Protein AF-A0A7M2SJ59-F1 (afdb_monomer_lite)

Radius of gyration: 20.13 Å; chains: 1; bounding box: 50×37×55 Å

Organism: NCBI:txid1413221

Structure (mmCIF, N/CA/C/O backbone):
data_AF-A0A7M2SJ59-F1
#
_entry.id   AF-A0A7M2SJ59-F1
#
loop_
_atom_site.group_PDB
_atom_site.id
_atom_site.type_symbol
_atom_site.label_atom_id
_atom_site.label_alt_id
_atom_site.label_comp_id
_atom_site.label_asym_id
_atom_site.label_entity_id
_atom_site.label_seq_id
_atom_site.pdbx_PDB_ins_code
_atom_site.Cartn_x
_atom_site.Cartn_y
_atom_site.Cartn_z
_atom_site.occupancy
_atom_site.B_iso_or_equiv
_atom_site.auth_seq_id
_atom_site.auth_comp_id
_atom_site.auth_asym_id
_atom_site.auth_atom_id
_atom_site.pdbx_PDB_model_num
ATOM 1 N N . MET A 1 1 ? 36.465 29.269 -31.391 1.00 43.12 1 MET A N 1
ATOM 2 C CA . MET A 1 1 ? 36.547 28.460 -30.160 1.00 43.12 1 MET A CA 1
ATOM 3 C C . MET A 1 1 ? 35.274 27.658 -30.125 1.00 43.12 1 MET A C 1
ATOM 5 O O . MET A 1 1 ? 34.213 28.256 -30.196 1.00 43.12 1 MET A O 1
ATOM 9 N N . THR A 1 2 ? 35.428 26.348 -30.242 1.00 39.25 2 THR A N 1
ATOM 10 C CA . THR A 1 2 ? 34.362 25.376 -30.472 1.00 39.25 2 THR A CA 1
ATOM 11 C C . THR A 1 2 ? 33.393 25.303 -29.302 1.00 39.25 2 THR A C 1
ATOM 13 O O . THR A 1 2 ? 33.806 25.323 -28.144 1.00 39.25 2 THR A O 1
ATOM 16 N N . ASP A 1 3 ? 32.126 25.233 -29.684 1.00 55.06 3 ASP A N 1
ATOM 17 C CA . ASP A 1 3 ? 30.921 24.909 -28.940 1.00 55.06 3 ASP A CA 1
ATOM 18 C C . ASP A 1 3 ? 31.049 23.749 -27.944 1.00 55.06 3 ASP A C 1
ATOM 20 O O . ASP A 1 3 ? 31.771 22.781 -28.176 1.00 55.06 3 ASP A O 1
ATOM 24 N N . GLY A 1 4 ? 30.212 23.837 -26.907 1.00 58.47 4 GLY A N 1
ATOM 25 C CA . GLY A 1 4 ? 29.474 22.689 -26.386 1.00 58.47 4 GLY A CA 1
ATOM 26 C C . GLY A 1 4 ? 30.261 21.698 -25.540 1.00 58.47 4 GLY A C 1
ATOM 27 O O . GLY A 1 4 ? 30.625 20.630 -26.017 1.00 58.47 4 GLY A O 1
ATOM 28 N N . GLU A 1 5 ? 30.383 21.970 -24.240 1.00 53.75 5 GLU A N 1
ATOM 29 C CA . GLU A 1 5 ? 30.467 20.878 -23.266 1.00 53.75 5 GLU A CA 1
ATOM 30 C C . GLU A 1 5 ? 29.041 20.541 -22.819 1.00 53.75 5 GLU A C 1
ATOM 32 O O . GLU A 1 5 ? 28.469 21.118 -21.893 1.00 53.75 5 GLU A O 1
ATOM 37 N N . GLU A 1 6 ? 28.430 19.657 -23.608 1.00 52.78 6 GLU A N 1
ATOM 38 C CA . GLU A 1 6 ? 27.150 19.027 -23.333 1.00 52.78 6 GLU A CA 1
ATOM 39 C C . GLU A 1 6 ? 27.217 18.217 -22.034 1.00 52.78 6 GLU A C 1
ATOM 41 O O . GLU A 1 6 ? 28.066 17.348 -21.828 1.00 52.78 6 GLU A O 1
ATOM 46 N N . ASN A 1 7 ? 26.250 18.522 -21.174 1.00 56.59 7 ASN A N 1
ATOM 47 C CA . ASN A 1 7 ? 25.870 17.824 -19.961 1.00 56.59 7 ASN A CA 1
ATOM 48 C C . ASN A 1 7 ? 25.607 16.330 -20.234 1.00 56.59 7 ASN A C 1
ATOM 50 O O . ASN A 1 7 ? 24.492 15.914 -20.552 1.00 56.59 7 ASN A O 1
ATOM 54 N N . GLY A 1 8 ? 26.649 15.513 -20.104 1.00 50.56 8 GLY A N 1
ATOM 55 C CA . GLY A 1 8 ? 26.583 14.061 -20.209 1.00 50.56 8 GLY A CA 1
ATOM 56 C C . GLY A 1 8 ? 26.082 13.412 -18.924 1.00 50.56 8 GLY A C 1
ATOM 57 O O . GLY A 1 8 ? 26.818 12.640 -18.308 1.00 50.56 8 GLY A O 1
ATOM 58 N N . GLN A 1 9 ? 24.837 13.690 -18.530 1.00 49.59 9 GLN A N 1
ATOM 59 C CA . GLN A 1 9 ? 24.136 12.928 -17.495 1.00 49.59 9 GLN A CA 1
ATOM 60 C C . GLN A 1 9 ? 23.867 11.511 -18.016 1.00 49.59 9 GLN A C 1
ATOM 62 O O . GLN A 1 9 ? 22.827 11.197 -18.594 1.00 49.59 9 GLN A O 1
ATOM 67 N N . ARG A 1 10 ? 24.870 10.646 -17.862 1.00 54.12 10 ARG A N 1
ATOM 68 C CA . ARG A 1 10 ? 24.795 9.219 -18.165 1.00 54.12 10 ARG A CA 1
ATOM 69 C C . ARG A 1 10 ? 24.172 8.480 -16.988 1.00 54.12 10 ARG A C 1
ATOM 71 O O . ARG A 1 10 ? 24.866 7.802 -16.244 1.00 54.12 10 ARG A O 1
ATOM 78 N N . GLU A 1 11 ? 22.853 8.559 -16.876 1.00 49.94 11 GLU A N 1
ATOM 79 C CA . GLU A 1 11 ? 22.059 7.595 -16.106 1.00 49.94 11 GLU A CA 1
ATOM 80 C C . GLU A 1 11 ? 21.251 6.736 -17.083 1.00 49.94 11 GLU A C 1
ATOM 82 O O . GLU A 1 11 ? 20.027 6.785 -17.155 1.00 49.94 11 GLU A O 1
ATOM 87 N N . SER A 1 12 ? 21.957 5.978 -17.924 1.00 61.97 12 SER A N 1
ATOM 88 C CA . SER A 1 12 ? 21.333 5.047 -18.863 1.00 61.97 12 SER A CA 1
ATOM 89 C C . SER A 1 12 ? 21.647 3.622 -18.421 1.00 61.97 12 SER A C 1
ATOM 91 O O . SER A 1 12 ? 22.784 3.170 -18.539 1.00 61.97 12 SER A O 1
ATOM 93 N N . GLY A 1 13 ? 20.641 2.938 -17.865 1.00 46.19 13 GLY A N 1
ATOM 94 C CA . GLY A 1 13 ? 20.721 1.497 -17.616 1.00 46.19 13 GLY A CA 1
ATOM 95 C C . GLY A 1 13 ? 19.636 0.875 -16.726 1.00 46.19 13 GLY A C 1
ATOM 96 O O . GLY A 1 13 ? 19.279 -0.270 -16.971 1.00 46.19 13 GLY A O 1
ATOM 97 N N . GLY A 1 14 ? 19.078 1.594 -15.738 1.00 47.56 14 GLY A N 1
ATOM 98 C CA . GLY A 1 14 ? 18.112 1.020 -14.766 1.00 47.56 14 GLY A CA 1
ATOM 99 C C . GLY A 1 14 ? 16.740 1.710 -14.663 1.00 47.56 14 GLY A C 1
ATOM 100 O O . GLY A 1 14 ? 15.814 1.193 -14.043 1.00 47.56 14 GLY A O 1
ATOM 101 N N . SER A 1 15 ? 16.577 2.877 -15.289 1.00 53.41 15 SER A N 1
ATOM 102 C CA . SER A 1 15 ? 15.665 3.910 -14.774 1.00 53.41 15 SER A CA 1
ATOM 103 C C . SER A 1 15 ? 14.161 3.664 -14.998 1.00 53.41 15 SER A C 1
ATOM 105 O O . SER A 1 15 ? 13.356 3.935 -14.113 1.00 53.41 15 SER A O 1
ATOM 107 N N . ALA A 1 16 ? 13.725 3.112 -16.136 1.00 55.84 16 ALA A N 1
ATOM 108 C CA . ALA A 1 16 ? 12.285 3.058 -16.421 1.00 55.84 16 ALA A CA 1
ATOM 109 C C . ALA A 1 16 ? 11.534 2.011 -15.581 1.00 55.84 16 ALA A C 1
ATOM 111 O O . ALA A 1 16 ? 10.430 2.280 -15.110 1.00 55.84 16 ALA A O 1
ATOM 112 N N . ALA A 1 17 ? 12.115 0.821 -15.400 1.00 56.53 17 ALA A N 1
ATOM 113 C CA . ALA A 1 17 ? 11.503 -0.239 -14.604 1.00 56.53 17 ALA A CA 1
ATOM 114 C C . ALA A 1 17 ? 11.599 0.082 -13.109 1.00 56.53 17 ALA A C 1
ATOM 116 O O . ALA A 1 17 ? 10.589 0.027 -12.416 1.00 56.53 17 ALA A O 1
ATOM 117 N N . GLU A 1 18 ? 12.768 0.513 -12.630 1.00 65.06 18 GLU A N 1
ATOM 118 C CA . GLU A 1 18 ? 12.964 0.870 -11.223 1.00 65.06 18 GLU A CA 1
ATOM 119 C C . GLU A 1 18 ? 12.047 2.021 -10.793 1.00 65.06 18 GLU A C 1
ATOM 121 O O . GLU A 1 18 ? 11.379 1.920 -9.768 1.00 65.06 18 GLU A O 1
ATOM 126 N N . ASN A 1 19 ? 11.893 3.057 -11.624 1.00 70.38 19 ASN A N 1
ATOM 127 C CA . ASN A 1 19 ? 11.007 4.177 -11.312 1.00 70.38 19 ASN A CA 1
ATOM 128 C C . ASN A 1 19 ? 9.518 3.781 -11.355 1.00 70.38 19 ASN A C 1
ATOM 130 O O . ASN A 1 19 ? 8.719 4.268 -10.553 1.00 70.38 19 ASN A O 1
ATOM 134 N N . LYS A 1 20 ? 9.120 2.861 -12.249 1.00 72.44 20 LYS A N 1
ATOM 135 C CA . LYS A 1 20 ? 7.754 2.299 -12.283 1.00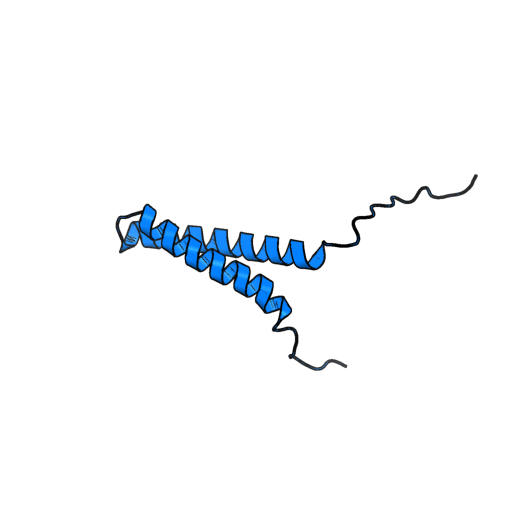 72.44 20 LYS A CA 1
ATOM 136 C C . LYS A 1 20 ? 7.469 1.435 -11.053 1.00 72.44 20 LYS A C 1
ATOM 138 O O . LYS A 1 20 ? 6.381 1.551 -10.491 1.00 72.44 20 LYS A O 1
ATOM 143 N N . LEU A 1 21 ? 8.434 0.621 -10.613 1.00 79.44 21 LEU A N 1
ATOM 144 C CA . LEU A 1 21 ? 8.345 -0.135 -9.362 1.00 79.44 21 LEU A CA 1
ATOM 145 C C . LEU A 1 21 ? 8.276 0.792 -8.153 1.00 79.44 21 LEU A C 1
ATOM 147 O O . LEU A 1 21 ? 7.367 0.644 -7.342 1.00 79.44 21 LEU A O 1
ATOM 151 N N . ALA A 1 22 ? 9.156 1.785 -8.073 1.00 82.44 22 ALA A N 1
ATOM 152 C CA . ALA A 1 22 ? 9.153 2.775 -7.003 1.00 82.44 22 ALA A CA 1
ATOM 153 C C . ALA A 1 22 ? 7.811 3.518 -6.928 1.00 82.44 22 ALA A C 1
ATOM 155 O O . ALA A 1 22 ? 7.233 3.646 -5.850 1.00 82.44 22 ALA A O 1
ATOM 156 N N . THR A 1 23 ? 7.266 3.931 -8.076 1.00 83.88 23 THR A N 1
ATOM 157 C CA . THR A 1 23 ? 5.971 4.622 -8.144 1.00 83.88 23 THR A CA 1
ATOM 158 C C . THR A 1 23 ? 4.821 3.698 -7.745 1.00 83.88 23 THR A C 1
ATOM 160 O O . THR A 1 23 ? 3.989 4.082 -6.929 1.00 83.88 23 THR A O 1
ATOM 163 N N . GLY A 1 24 ? 4.767 2.470 -8.272 1.00 86.75 24 GLY A N 1
ATOM 164 C CA . GLY A 1 24 ? 3.701 1.521 -7.940 1.00 86.75 24 GLY A CA 1
ATOM 165 C C . GLY A 1 24 ? 3.715 1.125 -6.466 1.00 86.75 24 GLY A C 1
ATOM 166 O O . GLY A 1 24 ? 2.674 1.154 -5.815 1.00 86.75 24 GLY A O 1
ATOM 167 N N . VAL A 1 25 ? 4.894 0.847 -5.907 1.00 86.69 25 VAL A N 1
ATOM 168 C CA . VAL A 1 25 ? 5.066 0.542 -4.480 1.00 86.69 25 VAL A CA 1
ATOM 169 C C . VAL A 1 25 ? 4.710 1.747 -3.611 1.00 86.69 25 VAL A C 1
ATOM 171 O O . VAL A 1 25 ? 3.993 1.576 -2.630 1.00 86.69 25 VAL A O 1
ATOM 174 N N . SER A 1 26 ? 5.136 2.960 -3.977 1.00 87.81 26 SER A N 1
ATOM 175 C CA . SER A 1 26 ? 4.800 4.187 -3.241 1.00 87.81 26 SER A CA 1
ATOM 176 C C . SER A 1 26 ? 3.291 4.445 -3.213 1.00 87.81 26 SER A C 1
ATOM 178 O O . SER A 1 26 ? 2.724 4.634 -2.137 1.00 87.81 26 SER A O 1
ATOM 180 N N . VAL A 1 27 ? 2.621 4.374 -4.368 1.00 87.94 27 VAL A N 1
ATOM 181 C CA . VAL A 1 27 ? 1.164 4.551 -4.468 1.00 87.94 27 VAL A CA 1
ATOM 182 C C . VAL A 1 27 ? 0.430 3.451 -3.702 1.00 87.94 27 VAL A C 1
ATOM 184 O O . VAL A 1 27 ? -0.494 3.740 -2.943 1.00 87.94 27 VAL A O 1
ATOM 187 N N . GLY A 1 28 ? 0.864 2.199 -3.858 1.00 90.19 28 GLY A N 1
ATOM 188 C CA . GLY A 1 28 ? 0.299 1.056 -3.151 1.00 90.19 28 GLY A CA 1
ATOM 189 C C . GLY A 1 28 ? 0.417 1.188 -1.634 1.00 90.19 28 GLY A C 1
ATOM 190 O O . GLY A 1 28 ? -0.572 1.010 -0.930 1.00 90.19 28 GLY A O 1
ATOM 191 N N . LEU A 1 29 ? 1.587 1.583 -1.125 1.00 89.62 29 LEU A N 1
ATOM 192 C CA . LEU A 1 29 ? 1.820 1.848 0.297 1.00 89.62 29 LEU A CA 1
ATOM 193 C C . LEU A 1 29 ? 0.952 2.989 0.826 1.00 89.62 29 LEU A C 1
ATOM 195 O O . LEU A 1 29 ? 0.319 2.825 1.863 1.00 89.62 29 LEU A O 1
ATOM 199 N N . SER A 1 30 ? 0.885 4.128 0.132 1.00 90.69 30 SER A N 1
ATOM 200 C CA . SER A 1 30 ? 0.055 5.262 0.564 1.00 90.69 30 SER A CA 1
ATOM 201 C C . SER A 1 30 ? -1.431 4.907 0.614 1.00 90.69 30 SER A C 1
ATOM 203 O O . SER A 1 30 ? -2.123 5.264 1.575 1.00 90.69 30 SER A O 1
ATOM 205 N N . LEU A 1 31 ? -1.920 4.182 -0.396 1.00 89.81 31 LEU A N 1
ATOM 206 C CA . LEU A 1 31 ? -3.308 3.736 -0.457 1.00 89.81 31 LEU A CA 1
ATOM 207 C C . LEU A 1 31 ? -3.596 2.684 0.621 1.00 89.81 31 LEU A C 1
ATOM 209 O O . LEU A 1 31 ? -4.559 2.813 1.373 1.00 89.81 31 LEU A O 1
ATOM 213 N N . GLY A 1 32 ? -2.723 1.686 0.742 1.00 91.00 32 GLY A N 1
ATOM 214 C CA . GLY A 1 32 ? -2.813 0.631 1.743 1.00 91.00 32 GLY A CA 1
ATOM 215 C C . GLY A 1 32 ? -2.761 1.158 3.172 1.00 91.00 32 GLY A C 1
ATOM 216 O O . GLY A 1 32 ? -3.577 0.758 3.995 1.00 91.00 32 GLY A O 1
ATOM 217 N N . ALA A 1 33 ? -1.869 2.106 3.465 1.00 90.06 33 ALA A N 1
ATOM 218 C CA . ALA A 1 33 ? -1.780 2.743 4.774 1.00 90.06 33 ALA A CA 1
ATOM 219 C C . ALA A 1 33 ? -3.048 3.543 5.100 1.00 90.06 33 ALA A C 1
ATOM 221 O O . ALA A 1 33 ? -3.580 3.393 6.196 1.00 90.06 33 ALA A O 1
ATOM 222 N N . SER A 1 34 ? -3.575 4.332 4.155 1.00 91.38 34 SER A N 1
ATOM 223 C CA . SER A 1 34 ? -4.819 5.091 4.368 1.00 91.38 34 SER A CA 1
ATOM 224 C C . SER A 1 34 ? -6.011 4.168 4.628 1.00 91.38 34 SER A C 1
ATOM 226 O O . SER A 1 34 ? -6.744 4.367 5.594 1.00 91.38 34 SER A O 1
ATOM 228 N N . ILE A 1 35 ? -6.183 3.127 3.807 1.00 89.62 35 ILE A N 1
ATOM 229 C CA . ILE A 1 35 ? -7.267 2.147 3.966 1.00 89.62 35 ILE A CA 1
ATOM 230 C C . ILE A 1 35 ? -7.093 1.364 5.273 1.00 89.62 35 ILE A C 1
ATOM 232 O O . ILE A 1 35 ? -8.052 1.196 6.020 1.00 89.62 35 ILE A O 1
ATOM 236 N N . GLY A 1 36 ? -5.874 0.920 5.578 1.00 90.56 36 GLY A N 1
ATOM 237 C CA . GLY A 1 36 ? -5.553 0.175 6.792 1.00 90.56 36 GLY A CA 1
ATOM 238 C C . GLY A 1 36 ? -5.769 0.976 8.071 1.00 90.56 36 GLY A C 1
ATOM 239 O O . GLY A 1 36 ? -6.287 0.438 9.044 1.00 90.56 36 GLY A O 1
ATOM 240 N N . LEU A 1 37 ? -5.438 2.269 8.064 1.00 89.25 37 LEU A N 1
ATOM 241 C CA . LEU A 1 37 ? -5.711 3.186 9.173 1.00 89.25 37 LEU A CA 1
ATOM 242 C C . LEU A 1 37 ? -7.212 3.351 9.409 1.00 89.25 37 LEU A C 1
ATOM 244 O O . LEU A 1 37 ? -7.662 3.247 10.549 1.00 89.25 37 LEU A O 1
ATOM 248 N N . VAL A 1 38 ? -7.985 3.575 8.341 1.00 88.25 38 VAL A N 1
ATOM 249 C CA . VAL A 1 38 ? -9.444 3.716 8.437 1.00 88.25 38 VAL A CA 1
ATOM 250 C C . VAL A 1 38 ? -10.057 2.415 8.948 1.00 88.25 38 VAL A C 1
ATOM 252 O O . VAL A 1 38 ? -10.708 2.434 9.983 1.00 88.25 38 VAL A O 1
ATOM 255 N N . LEU A 1 39 ? -9.781 1.277 8.304 1.00 84.88 39 LEU A N 1
ATOM 256 C CA . LEU A 1 39 ? -10.329 -0.024 8.706 1.00 84.88 39 LEU A CA 1
ATOM 257 C C . LEU A 1 39 ? -9.880 -0.451 10.111 1.00 84.88 39 LEU A C 1
ATOM 259 O O . LEU A 1 39 ? -10.678 -1.000 10.870 1.00 84.88 39 LEU A O 1
ATOM 263 N N . GLY A 1 40 ? -8.624 -0.182 10.471 1.00 88.25 40 GLY A N 1
ATOM 264 C CA . GLY A 1 40 ? -8.069 -0.471 11.792 1.00 88.25 40 GLY A CA 1
ATOM 265 C C . GLY A 1 40 ? -8.783 0.282 12.901 1.00 88.25 40 GLY A C 1
ATOM 266 O O . GLY A 1 40 ? -9.160 -0.329 13.894 1.00 88.25 40 GLY A O 1
ATOM 267 N N . MET A 1 41 ? -9.023 1.583 12.709 1.00 84.75 41 MET A N 1
ATOM 268 C CA . MET A 1 41 ? -9.710 2.406 13.707 1.00 84.75 41 MET A CA 1
ATOM 269 C C . MET A 1 41 ? -11.228 2.223 13.716 1.00 84.75 41 MET A C 1
ATOM 271 O O . MET A 1 41 ? -11.830 2.345 14.773 1.00 84.75 41 MET A O 1
ATOM 275 N N . THR A 1 42 ? -11.870 1.954 12.575 1.00 83.44 42 THR A N 1
ATOM 276 C CA . THR A 1 42 ? -13.341 1.886 12.517 1.00 83.44 42 THR A CA 1
ATOM 277 C C . THR A 1 42 ? -13.911 0.487 12.706 1.00 83.44 42 THR A C 1
ATOM 279 O O . THR A 1 42 ? -15.059 0.370 13.121 1.00 83.44 42 THR A O 1
ATOM 282 N N . VAL A 1 43 ? -13.174 -0.568 12.338 1.00 85.12 43 VAL A N 1
ATOM 283 C CA . VAL A 1 43 ? -13.701 -1.948 12.312 1.00 85.12 43 VAL A CA 1
ATOM 284 C C . VAL A 1 43 ? -13.046 -2.831 13.365 1.00 85.12 43 VAL A C 1
ATOM 286 O O . VAL A 1 43 ? -13.742 -3.579 14.044 1.00 85.12 43 VAL A O 1
ATOM 289 N N . LEU A 1 44 ? -11.717 -2.780 13.467 1.00 79.75 44 LEU A N 1
ATOM 290 C CA . LEU A 1 44 ? -10.947 -3.714 14.294 1.00 79.75 44 LEU A CA 1
ATOM 291 C C . LEU A 1 44 ? -10.644 -3.176 15.699 1.00 79.75 44 LEU A C 1
ATOM 293 O O . LEU A 1 44 ? -10.232 -3.964 16.540 1.00 79.75 44 LEU A O 1
ATOM 297 N N . ASP A 1 45 ? -10.832 -1.869 15.934 1.00 82.69 45 ASP A N 1
ATOM 298 C CA . ASP A 1 45 ? -10.381 -1.137 17.137 1.00 82.69 45 ASP A CA 1
ATOM 299 C C . ASP A 1 45 ? -8.871 -1.310 17.414 1.00 82.69 45 ASP A C 1
ATOM 301 O O . ASP A 1 45 ? -8.369 -1.068 18.505 1.00 82.69 45 ASP A O 1
ATOM 305 N N . ASP A 1 46 ? -8.123 -1.740 16.395 1.00 86.88 46 ASP A N 1
ATOM 306 C CA . ASP A 1 46 ? -6.743 -2.177 16.525 1.00 86.88 46 ASP A CA 1
ATOM 307 C C . ASP A 1 46 ? -5.941 -1.668 15.327 1.00 86.88 46 ASP A C 1
ATOM 309 O O . ASP A 1 46 ? -5.933 -2.225 14.219 1.00 86.88 46 ASP A O 1
ATOM 313 N N . LEU A 1 47 ? -5.262 -0.544 15.561 1.00 86.12 47 LEU A N 1
ATOM 314 C CA . LEU A 1 47 ? -4.431 0.138 14.571 1.00 86.12 47 LEU A CA 1
ATOM 315 C C . LEU A 1 47 ? -3.359 -0.785 13.992 1.00 86.12 47 LEU A C 1
ATOM 317 O O . LEU A 1 47 ? -3.060 -0.695 12.803 1.00 86.12 47 LEU A O 1
ATOM 321 N N . ALA A 1 48 ? -2.798 -1.678 14.811 1.00 88.44 48 ALA A N 1
ATOM 322 C CA . ALA A 1 48 ? -1.748 -2.597 14.390 1.00 88.44 48 ALA A CA 1
ATOM 323 C C . ALA A 1 48 ? -2.256 -3.593 13.337 1.00 88.44 48 ALA A C 1
ATOM 325 O O . ALA A 1 48 ? -1.596 -3.804 12.316 1.00 88.44 48 ALA A O 1
ATOM 326 N N . LEU A 1 49 ? -3.446 -4.163 13.548 1.00 86.62 49 LEU A N 1
ATOM 327 C CA . LEU A 1 49 ? -4.056 -5.106 12.609 1.00 86.62 49 LEU A CA 1
ATOM 328 C C . LEU A 1 49 ? -4.504 -4.406 11.324 1.00 86.62 49 LEU A C 1
ATOM 330 O O . LEU A 1 49 ? -4.251 -4.916 10.231 1.00 86.62 49 LEU A O 1
ATOM 334 N N . GLY A 1 50 ? -5.099 -3.217 11.441 1.00 90.69 50 GLY A N 1
ATOM 335 C CA . GLY A 1 50 ? -5.502 -2.414 10.287 1.00 90.69 50 GLY A CA 1
ATOM 336 C C . GLY A 1 50 ? -4.325 -1.995 9.410 1.00 90.69 50 GLY A C 1
ATOM 337 O O . GLY A 1 50 ? -4.355 -2.214 8.199 1.00 90.69 50 GLY A O 1
ATOM 338 N N . LEU A 1 51 ? -3.252 -1.461 10.005 1.00 89.25 51 LEU A N 1
ATOM 339 C CA . LEU A 1 51 ? -2.026 -1.116 9.277 1.00 89.25 51 LEU A CA 1
ATOM 340 C C . LEU A 1 51 ? -1.344 -2.345 8.680 1.00 89.25 51 LEU A C 1
ATOM 342 O O . LEU A 1 51 ? -0.871 -2.258 7.554 1.00 89.25 51 LEU A O 1
ATOM 346 N N . SER A 1 52 ? -1.304 -3.479 9.385 1.00 90.00 52 SER A N 1
ATOM 347 C CA . SER A 1 52 ? -0.713 -4.716 8.858 1.00 90.00 52 SER A CA 1
ATOM 348 C C . SER A 1 52 ? -1.447 -5.197 7.603 1.00 90.00 52 SER A C 1
ATOM 350 O O . SER A 1 52 ? -0.814 -5.402 6.567 1.00 90.00 52 SER A O 1
ATOM 352 N N . LEU A 1 53 ? -2.781 -5.287 7.656 1.00 88.44 53 LEU A N 1
ATOM 353 C CA . LEU A 1 53 ? -3.624 -5.658 6.513 1.00 88.44 53 LEU A CA 1
ATOM 354 C C . LEU A 1 53 ? -3.529 -4.641 5.374 1.00 88.44 53 LEU A C 1
ATOM 356 O O . LEU A 1 53 ? -3.343 -5.022 4.218 1.00 88.44 53 LEU A O 1
ATOM 360 N N . GLY A 1 54 ? -3.620 -3.353 5.701 1.00 90.88 54 GLY A N 1
ATOM 361 C CA . GLY A 1 54 ? -3.531 -2.266 4.735 1.00 90.88 54 GLY A CA 1
ATOM 362 C C . GLY A 1 54 ? -2.181 -2.220 4.028 1.00 90.88 54 GLY A C 1
A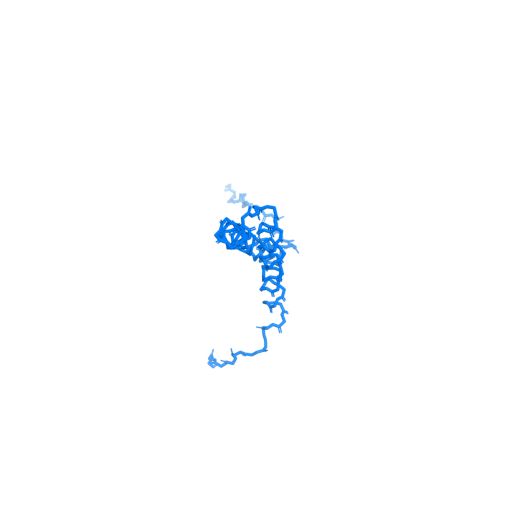TOM 363 O O . GLY A 1 54 ? -2.139 -2.136 2.805 1.00 90.88 54 GLY A O 1
ATOM 364 N N . MET A 1 55 ? -1.078 -2.358 4.768 1.00 90.06 55 MET A N 1
ATOM 365 C CA . MET A 1 55 ? 0.271 -2.464 4.207 1.00 90.06 55 MET A CA 1
ATOM 366 C C . MET A 1 55 ? 0.407 -3.703 3.327 1.00 90.06 55 MET A C 1
ATOM 368 O O . MET A 1 55 ? 0.914 -3.584 2.221 1.00 90.06 55 MET A O 1
ATOM 372 N N . CYS A 1 56 ? -0.064 -4.875 3.769 1.00 89.56 56 CYS A N 1
ATOM 373 C CA . CYS A 1 56 ? 0.030 -6.107 2.980 1.00 89.56 56 CYS A CA 1
ATOM 374 C C . CYS A 1 56 ? -0.714 -5.973 1.643 1.00 89.56 56 CYS A C 1
ATOM 376 O O . CYS A 1 56 ? -0.161 -6.283 0.587 1.00 89.56 56 CYS A O 1
ATOM 378 N N . LEU A 1 57 ? -1.940 -5.443 1.678 1.00 87.19 57 LEU A N 1
ATOM 379 C CA . LEU A 1 57 ? -2.758 -5.224 0.487 1.00 87.19 57 LEU A CA 1
ATOM 380 C C . LEU A 1 57 ? -2.173 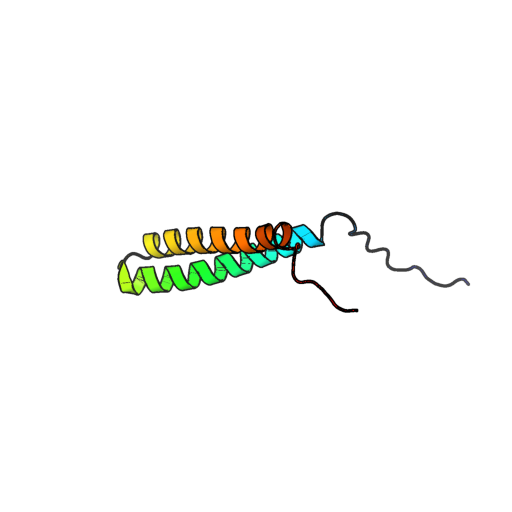-4.127 -0.410 1.00 87.19 57 LEU A C 1
ATOM 382 O O . LEU A 1 57 ? -2.064 -4.305 -1.619 1.00 87.19 57 LEU A O 1
ATOM 386 N N . GLY A 1 58 ? -1.745 -3.013 0.181 1.00 89.25 58 GLY A N 1
ATOM 387 C CA . GLY A 1 58 ? -1.116 -1.902 -0.522 1.00 89.25 58 GLY A CA 1
ATOM 388 C C . GLY A 1 58 ? 0.182 -2.300 -1.215 1.00 89.25 58 GLY A C 1
ATOM 389 O O . GLY A 1 58 ? 0.394 -1.949 -2.372 1.00 89.25 58 GLY A O 1
ATOM 390 N N . LEU A 1 59 ? 1.026 -3.093 -0.553 1.00 87.56 59 LEU A N 1
ATOM 391 C CA . LEU A 1 59 ? 2.256 -3.621 -1.139 1.00 87.56 59 LEU A CA 1
ATOM 392 C C . LEU A 1 59 ? 1.948 -4.628 -2.251 1.00 87.56 59 LEU A C 1
ATOM 394 O O . LEU A 1 59 ? 2.560 -4.553 -3.313 1.00 87.56 59 LEU A O 1
ATOM 398 N N . ALA A 1 60 ? 0.989 -5.538 -2.050 1.00 86.56 60 ALA A N 1
ATOM 399 C CA . ALA A 1 60 ? 0.583 -6.516 -3.060 1.00 86.56 60 ALA A CA 1
ATOM 400 C C . ALA A 1 60 ? 0.008 -5.844 -4.318 1.00 86.56 60 ALA A C 1
ATOM 402 O O . ALA A 1 60 ? 0.386 -6.195 -5.432 1.00 86.56 60 ALA A O 1
ATOM 403 N N . VAL A 1 61 ? -0.849 -4.832 -4.155 1.00 85.38 61 VAL A N 1
ATOM 404 C CA . VAL A 1 61 ? -1.406 -4.053 -5.271 1.00 85.38 61 VAL A CA 1
ATOM 405 C C . VAL A 1 61 ? -0.338 -3.164 -5.903 1.00 85.38 61 VAL A C 1
ATOM 407 O O . VAL A 1 61 ? -0.236 -3.114 -7.123 1.00 85.38 61 VAL A O 1
ATOM 410 N N . GLY A 1 62 ? 0.496 -2.492 -5.110 1.00 84.88 62 GLY A N 1
ATOM 411 C CA . GLY A 1 62 ? 1.539 -1.600 -5.615 1.00 84.88 62 GLY A CA 1
ATOM 412 C C . GLY A 1 62 ? 2.618 -2.329 -6.412 1.00 84.88 62 GLY A C 1
ATOM 413 O O . GLY A 1 62 ? 2.987 -1.900 -7.507 1.00 84.88 62 GLY A O 1
ATOM 414 N N . THR A 1 63 ? 3.074 -3.476 -5.905 1.00 82.75 63 THR A N 1
ATOM 415 C CA . THR A 1 63 ? 4.000 -4.365 -6.623 1.00 82.75 63 THR A CA 1
ATOM 416 C C . THR A 1 63 ? 3.312 -5.069 -7.786 1.00 82.75 63 THR A C 1
ATOM 418 O O . THR A 1 63 ? 3.911 -5.179 -8.849 1.00 82.75 63 THR A O 1
ATOM 421 N N . GLY A 1 64 ? 2.051 -5.483 -7.636 1.00 80.94 64 GLY A N 1
ATOM 422 C CA . GLY A 1 64 ? 1.256 -6.111 -8.689 1.00 80.94 64 GLY A CA 1
ATOM 423 C C . GLY A 1 64 ? 0.956 -5.175 -9.859 1.00 80.94 64 GLY A C 1
ATOM 424 O O . GLY A 1 64 ? 1.041 -5.601 -10.999 1.00 80.94 64 GLY A O 1
ATOM 425 N N . VAL A 1 65 ? 0.689 -3.891 -9.620 1.00 76.94 65 VAL A N 1
ATOM 426 C CA . VAL A 1 65 ? 0.518 -2.874 -10.672 1.00 76.94 65 VAL A CA 1
ATOM 427 C C . VAL A 1 65 ? 1.858 -2.542 -11.320 1.00 76.94 65 VAL A C 1
ATOM 429 O O . VAL A 1 65 ? 1.944 -2.452 -12.545 1.00 76.94 65 VAL A O 1
ATOM 432 N N . ALA A 1 66 ? 2.920 -2.402 -10.526 1.00 73.06 66 ALA A N 1
ATOM 433 C CA . ALA A 1 66 ? 4.251 -2.147 -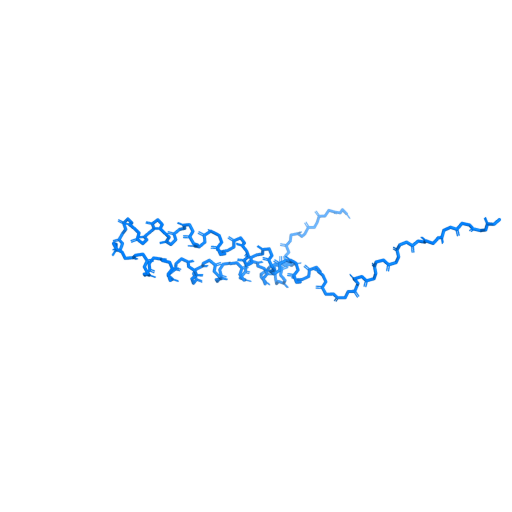11.061 1.00 73.06 66 ALA A CA 1
ATOM 434 C C . ALA A 1 66 ? 4.791 -3.304 -11.918 1.00 73.06 66 ALA A C 1
ATOM 436 O O . ALA A 1 66 ? 5.369 -3.063 -12.975 1.00 73.06 66 ALA A O 1
ATOM 437 N N . ALA A 1 67 ? 4.592 -4.547 -11.474 1.00 66.62 67 ALA A N 1
ATOM 438 C CA . ALA A 1 67 ? 5.018 -5.759 -12.170 1.00 66.62 67 ALA A CA 1
ATOM 439 C C . ALA A 1 67 ? 4.017 -6.198 -13.251 1.00 66.62 67 ALA A C 1
ATOM 441 O O . ALA A 1 67 ? 4.409 -6.759 -14.270 1.00 66.62 67 ALA A O 1
ATOM 442 N N . GLY A 1 68 ? 2.729 -5.916 -13.060 1.00 57.72 68 GLY A N 1
ATOM 443 C CA . GLY A 1 68 ? 1.646 -6.172 -14.009 1.00 57.72 68 GLY A CA 1
ATOM 444 C C . GLY A 1 68 ? 1.764 -5.295 -15.244 1.00 57.72 68 GLY A C 1
ATOM 445 O O . GLY A 1 68 ? 1.634 -5.800 -16.346 1.00 57.72 68 GLY A O 1
ATOM 446 N N . ARG A 1 69 ? 2.214 -4.041 -15.112 1.00 52.03 69 ARG A N 1
ATOM 447 C CA . ARG A 1 69 ? 2.623 -3.207 -16.263 1.00 52.03 69 ARG A CA 1
ATOM 448 C C . ARG A 1 69 ? 3.807 -3.769 -17.067 1.00 52.03 69 ARG A C 1
ATOM 450 O O . ARG A 1 69 ? 4.151 -3.206 -18.100 1.00 52.03 69 ARG A O 1
ATOM 457 N N . MET A 1 70 ? 4.440 -4.844 -16.598 1.00 49.97 70 MET A N 1
ATOM 458 C CA . MET A 1 70 ? 5.488 -5.581 -17.309 1.00 49.97 70 MET A CA 1
ATOM 459 C C . MET A 1 70 ? 4.968 -6.885 -17.948 1.00 49.97 70 MET A C 1
ATOM 461 O O . MET A 1 70 ? 5.712 -7.539 -18.671 1.00 49.97 70 MET A O 1
ATOM 465 N N . ARG A 1 71 ? 3.710 -7.274 -17.685 1.00 44.84 71 ARG A N 1
ATOM 466 C CA . ARG A 1 71 ? 3.050 -8.490 -18.206 1.00 44.84 71 ARG A CA 1
ATOM 467 C C . ARG A 1 71 ? 1.720 -8.224 -18.921 1.00 44.84 71 ARG A C 1
ATOM 469 O O . ARG A 1 71 ? 1.244 -9.101 -19.622 1.00 44.84 71 ARG A O 1
ATOM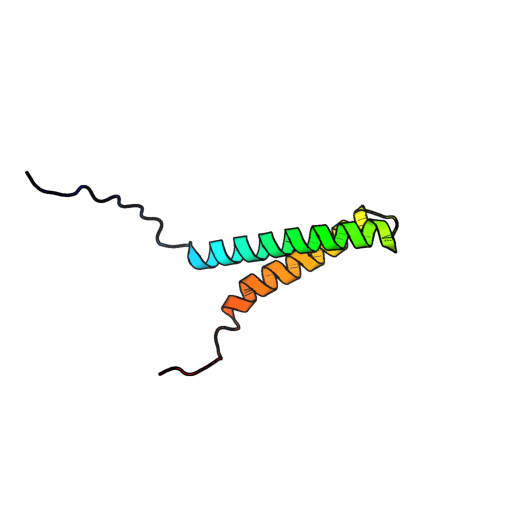 476 N N . ASP A 1 72 ? 1.181 -7.021 -18.779 1.00 43.50 72 ASP A N 1
ATOM 477 C CA . ASP A 1 72 ? -0.057 -6.516 -19.381 1.00 43.50 72 ASP A CA 1
ATOM 478 C C . ASP A 1 72 ? 0.275 -5.439 -20.439 1.00 43.50 72 ASP A C 1
ATOM 480 O O . ASP A 1 72 ? -0.336 -4.381 -20.523 1.00 43.50 72 ASP A O 1
ATOM 484 N N . GLY A 1 73 ? 1.363 -5.669 -21.183 1.00 45.16 73 GLY A N 1
ATOM 485 C CA . GLY A 1 73 ? 1.774 -4.890 -22.360 1.00 45.16 73 GLY A CA 1
ATOM 486 C C . GLY A 1 73 ? 1.428 -5.584 -23.681 1.00 45.16 73 GLY A C 1
ATOM 487 O O . GLY A 1 73 ? 1.963 -5.225 -24.723 1.00 45.16 73 GLY A O 1
ATOM 488 N N . GLU A 1 74 ? 0.566 -6.593 -23.624 1.00 52.19 74 GLU A N 1
ATOM 489 C CA . GLU A 1 74 ? -0.007 -7.321 -24.753 1.00 52.19 74 GLU A CA 1
ATOM 490 C C . GLU A 1 74 ? -1.449 -7.614 -24.289 1.00 52.19 74 GLU A C 1
ATOM 492 O O . GLU A 1 74 ? -1.647 -8.498 -23.468 1.00 52.19 74 GLU A O 1
ATOM 497 N N . GLN A 1 75 ? -2.498 -6.850 -24.602 1.00 49.97 75 GLN A N 1
ATOM 498 C CA . GLN A 1 75 ? -2.858 -6.103 -25.806 1.00 49.97 75 GLN A CA 1
ATOM 499 C C . GLN A 1 75 ? -3.918 -5.037 -25.473 1.00 49.97 75 GLN A C 1
ATOM 501 O O . GLN A 1 75 ? -4.893 -5.364 -24.809 1.00 49.97 75 GLN A O 1
ATOM 506 N N . GLU A 1 76 ? -3.765 -3.839 -26.038 1.00 45.81 76 GLU A N 1
ATOM 507 C CA . GLU A 1 76 ? -4.793 -3.109 -26.811 1.00 45.81 76 GLU A CA 1
ATOM 508 C C . GLU A 1 76 ? -3.990 -2.360 -27.901 1.00 45.81 76 GLU A C 1
ATOM 510 O O . GLU A 1 76 ? -3.293 -1.393 -27.608 1.00 45.81 76 GLU A O 1
ATOM 515 N N . ASP A 1 77 ? -3.591 -3.059 -28.968 1.00 50.47 77 ASP A N 1
ATOM 516 C CA . ASP A 1 77 ? -4.139 -2.961 -30.335 1.00 50.47 77 ASP A CA 1
ATOM 517 C C . ASP A 1 77 ? -4.348 -1.534 -30.886 1.00 50.47 77 ASP A C 1
ATOM 519 O O . ASP A 1 77 ? -5.125 -0.748 -30.357 1.00 50.47 77 ASP A O 1
ATOM 523 N N . GLY A 1 78 ? -3.706 -1.276 -32.031 1.00 50.62 78 GLY A N 1
ATOM 524 C CA . GLY A 1 78 ? -4.368 -0.622 -33.162 1.00 50.62 78 GLY A CA 1
ATOM 525 C C . GLY A 1 78 ? -4.504 0.904 -33.175 1.00 50.62 78 GLY A C 1
ATOM 526 O O . GLY A 1 78 ? -5.546 1.456 -32.835 1.00 50.62 78 GLY A O 1
ATOM 527 N N . GLY A 1 79 ? -3.506 1.565 -33.758 1.00 43.50 79 GLY A N 1
ATOM 528 C CA . GLY A 1 79 ? -3.622 2.874 -34.410 1.00 43.50 79 GLY A CA 1
ATOM 529 C C . GLY A 1 79 ? -2.227 3.284 -34.878 1.00 43.50 79 GLY A C 1
ATOM 530 O O . GLY A 1 79 ? -1.398 3.628 -34.043 1.00 43.50 79 GLY A O 1
ATOM 531 N N . GLU A 1 80 ? -1.8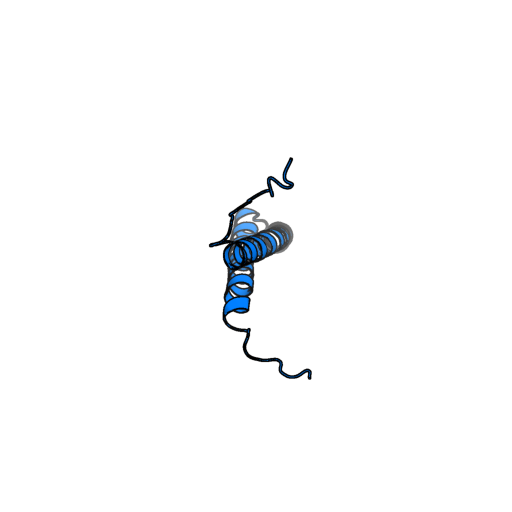41 3.175 -36.149 1.00 41.72 80 GLU A N 1
ATOM 532 C CA . GLU A 1 80 ? -2.573 3.316 -37.420 1.00 41.72 80 GLU A CA 1
ATOM 533 C C . GLU A 1 80 ? -1.918 2.450 -38.515 1.00 41.72 80 GLU A C 1
ATOM 535 O O . GLU A 1 80 ? -0.692 2.198 -38.408 1.00 41.72 80 GLU A O 1
#

InterPro domains:
  IPR058598 Glycine zipper-like domain [PF26273] (17-65)

Sequence (80 aa):
MTDGEENGQRESGGSAAENKLATGVSVGLSLGASIGLVLGMTVLDDLALGLSLGMCLGLAVGTGVAAGRMRDGEQEDGGE

Foldseek 3Di:
DDDDPDDPPPPPDPPPLVVLLVQLLVQLLVQLQVQLCCCCVPPVVHSVRSSVRSNVRSNCRSNCRSVVVVVVVPDDDDDD

Secondary structure (DSSP, 8-state):
------------SSHHHHHHHHHHHHHHHHHHHHHHHHHIIIIIS-HHHHHHHHHHHHHHHHHHHHHHTTT--S------

pLDDT: mean 72.16, std 17.86, range [39.25, 91.38]